Protein AF-A0A4Y7K2M2-F1 (afdb_monomer)

Mean predicted aligned error: 6.38 Å

pLDDT: mean 83.59, std 13.6, range [35.94, 96.06]

Sequen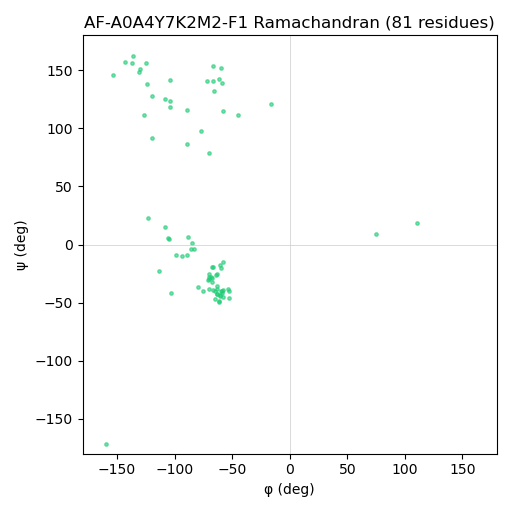ce (83 aa):
MGEDGGSRSLPEHFTVPPPWVPFPSYIVFHPFEANKAFDIVENASGVSDSFRFGCVLKNTDAVFVRSCNEFEGEWFELLKNVV

Solvent-accessible surface area (backbone atoms only — not comparable to full-atom values): 5495 Å² total; per-residue (Å²): 134,80,89,88,71,77,81,77,81,51,43,73,57,41,52,41,62,59,89,87,54,96,61,99,64,87,79,47,39,54,72,73,51,19,50,58,60,48,60,47,54,66,47,101,82,77,63,27,53,67,59,51,52,53,52,51,63,72,73,50,98,75,85,88,78,95,78,54,62,93,81,42,39,72,56,56,60,49,46,69,76,74,106

Structure (mmCIF, N/CA/C/O backbone):
data_AF-A0A4Y7K2M2-F1
#
_entry.id   AF-A0A4Y7K2M2-F1
#
loop_
_atom_site.group_PDB
_atom_site.id
_atom_site.type_symbol
_atom_site.label_atom_id
_atom_site.label_alt_id
_atom_site.label_comp_id
_atom_site.label_asym_id
_atom_site.label_entity_id
_atom_site.label_seq_id
_atom_site.pdbx_PDB_ins_code
_atom_site.Cartn_x
_atom_site.Cartn_y
_atom_site.Cartn_z
_atom_site.occupancy
_atom_site.B_iso_or_equiv
_atom_site.auth_seq_id
_atom_site.auth_comp_id
_atom_site.auth_asym_id
_atom_site.auth_atom_id
_atom_site.pdbx_PDB_model_num
ATOM 1 N N . MET A 1 1 ? -11.235 -3.462 -7.629 1.00 43.28 1 MET A N 1
ATOM 2 C CA . MET A 1 1 ? -10.495 -2.462 -8.426 1.00 43.28 1 MET A CA 1
ATOM 3 C C . MET A 1 1 ? -11.492 -1.839 -9.376 1.00 43.28 1 MET A C 1
ATOM 5 O O . MET A 1 1 ? -11.898 -2.513 -10.313 1.00 43.28 1 MET A O 1
ATOM 9 N N . GLY A 1 2 ? -11.984 -0.649 -9.026 1.00 35.94 2 GLY A N 1
ATOM 10 C CA . GLY A 1 2 ? -12.986 0.069 -9.808 1.00 35.94 2 GLY A CA 1
ATOM 11 C C . GLY A 1 2 ? -12.472 0.413 -11.202 1.00 35.94 2 GLY A C 1
ATOM 12 O O . GLY A 1 2 ? -11.286 0.689 -11.392 1.00 35.94 2 GLY A O 1
ATOM 13 N N . GLU A 1 3 ? -13.381 0.321 -12.160 1.00 42.41 3 GLU A N 1
ATOM 14 C CA . GLU A 1 3 ? -13.240 0.834 -13.515 1.00 42.41 3 GLU A CA 1
ATOM 15 C C . GLU A 1 3 ? -13.170 2.368 -13.434 1.00 42.41 3 GLU A C 1
ATOM 17 O O . GLU A 1 3 ? -14.030 2.922 -12.771 1.00 42.41 3 GLU A O 1
ATOM 22 N N . ASP A 1 4 ? -12.192 3.001 -14.109 1.00 46.12 4 ASP A N 1
ATOM 23 C CA . ASP A 1 4 ? -12.048 4.463 -14.362 1.00 46.12 4 ASP A CA 1
ATOM 24 C C . ASP A 1 4 ? -10.925 5.303 -13.689 1.00 46.12 4 ASP A C 1
ATOM 26 O O . ASP A 1 4 ? -10.919 6.527 -13.801 1.00 46.12 4 ASP A O 1
ATOM 30 N N . GLY A 1 5 ? -9.855 4.693 -13.164 1.00 45.12 5 GLY A N 1
ATOM 31 C CA . GLY A 1 5 ? -8.620 5.413 -12.790 1.00 45.12 5 GLY A CA 1
ATOM 32 C C . GLY A 1 5 ? -7.399 4.914 -13.562 1.00 45.12 5 GLY A C 1
ATOM 33 O O . GLY A 1 5 ? -6.773 3.962 -13.110 1.00 45.12 5 GLY A O 1
ATOM 34 N N . GLY A 1 6 ? -7.094 5.531 -14.713 1.00 52.56 6 GLY A N 1
ATOM 35 C CA . GLY A 1 6 ? -6.047 5.170 -15.691 1.00 52.56 6 GLY A CA 1
ATOM 36 C C . GLY A 1 6 ? -4.965 4.199 -15.204 1.00 52.56 6 GLY A C 1
ATOM 37 O O . GLY A 1 6 ? -4.246 4.482 -14.245 1.00 52.56 6 GLY A O 1
ATOM 38 N N . SER A 1 7 ? -4.849 3.051 -15.881 1.00 66.75 7 SER A N 1
ATOM 39 C CA . SER A 1 7 ? -3.917 1.973 -15.540 1.00 66.75 7 SER A CA 1
ATOM 40 C C . SER A 1 7 ? -2.526 2.525 -15.226 1.00 66.75 7 SER A C 1
ATOM 42 O O . SER A 1 7 ? -1.833 3.027 -16.114 1.00 66.75 7 SER A O 1
ATOM 44 N N . ARG A 1 8 ? -2.106 2.436 -13.958 1.00 77.75 8 ARG A N 1
ATOM 45 C CA . ARG A 1 8 ? -0.751 2.793 -13.526 1.00 77.75 8 ARG A CA 1
ATOM 46 C C . ARG A 1 8 ? 0.231 1.748 -14.064 1.00 77.75 8 ARG A C 1
ATOM 48 O O . ARG A 1 8 ? 0.607 0.821 -13.360 1.00 77.75 8 ARG A O 1
ATOM 55 N N . SER A 1 9 ? 0.569 1.873 -15.346 1.00 79.00 9 SER A N 1
ATOM 56 C CA . SER A 1 9 ? 1.350 0.898 -16.117 1.00 79.00 9 SER A CA 1
ATOM 57 C C . SER A 1 9 ? 2.803 1.310 -16.372 1.00 79.00 9 SER A C 1
ATOM 59 O O . SER A 1 9 ? 3.504 0.597 -17.079 1.00 79.00 9 SER A O 1
ATOM 61 N N . LEU A 1 10 ? 3.251 2.434 -15.809 1.00 85.88 10 LEU A N 1
ATOM 62 C CA . LEU A 1 10 ? 4.626 2.920 -15.898 1.00 85.88 10 LEU A CA 1
ATOM 63 C C . LEU A 1 10 ? 5.131 3.297 -14.49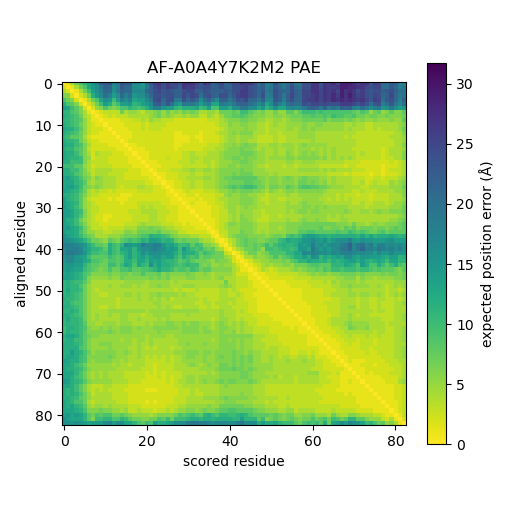5 1.00 85.88 10 LEU A C 1
ATOM 65 O O . LEU A 1 10 ? 4.311 3.748 -13.682 1.00 85.88 10 LEU A O 1
ATOM 69 N N . PRO A 1 11 ? 6.436 3.157 -14.194 1.00 87.56 11 PRO A N 1
ATOM 70 C CA . PRO A 1 11 ? 7.009 3.540 -12.902 1.00 87.56 11 PRO A CA 1
ATOM 71 C C . PRO A 1 11 ? 6.695 4.989 -12.503 1.00 87.56 11 PRO A C 1
ATOM 73 O O . PRO A 1 11 ? 6.363 5.264 -11.352 1.00 87.56 11 PRO A O 1
ATOM 76 N N . GLU A 1 12 ? 6.706 5.919 -13.455 1.00 90.44 12 GLU A N 1
ATOM 77 C CA . GLU A 1 12 ? 6.465 7.349 -13.224 1.00 90.44 12 GLU A CA 1
ATOM 78 C C . GLU A 1 12 ? 5.047 7.622 -12.704 1.00 90.44 12 GLU A C 1
ATOM 80 O O . GLU A 1 12 ? 4.808 8.588 -11.980 1.00 90.44 12 GLU A O 1
ATOM 85 N N . HIS A 1 13 ? 4.085 6.741 -12.993 1.00 89.25 13 HIS A N 1
ATOM 86 C CA . HIS A 1 13 ? 2.735 6.865 -12.444 1.00 89.25 13 HIS A CA 1
ATOM 87 C C . HIS A 1 13 ? 2.692 6.647 -10.924 1.00 89.25 13 HIS A C 1
ATOM 89 O O . HIS A 1 13 ? 1.727 7.055 -10.277 1.00 89.25 13 HIS A O 1
ATOM 95 N N . PHE A 1 14 ? 3.713 6.012 -10.343 1.00 88.75 14 PHE A N 1
ATOM 96 C CA . PHE A 1 14 ? 3.829 5.756 -8.906 1.00 88.75 14 PHE A CA 1
ATOM 97 C C . PHE A 1 14 ? 4.615 6.841 -8.162 1.00 88.75 14 PHE A C 1
ATOM 99 O O . PHE A 1 14 ? 4.577 6.875 -6.932 1.00 88.75 14 PHE A O 1
ATOM 106 N N . THR A 1 15 ? 5.260 7.764 -8.883 1.00 93.00 15 THR A N 1
ATOM 107 C CA . THR A 1 15 ? 5.973 8.914 -8.301 1.00 93.00 15 THR A CA 1
ATOM 108 C C . THR A 1 15 ? 5.072 10.137 -8.111 1.00 93.00 15 THR A C 1
ATOM 110 O O . THR A 1 15 ? 5.549 11.217 -7.770 1.00 93.00 15 THR A O 1
ATOM 113 N N . VAL A 1 16 ? 3.767 9.986 -8.351 1.00 92.50 16 VAL A N 1
ATOM 114 C CA . VAL A 1 16 ? 2.745 11.018 -8.146 1.00 92.50 16 VAL A CA 1
ATOM 115 C C . VAL A 1 16 ? 1.575 10.461 -7.327 1.00 92.50 16 VAL A C 1
ATOM 117 O O . VAL A 1 16 ? 1.293 9.254 -7.406 1.00 92.50 16 VAL A O 1
ATOM 120 N N . PRO A 1 17 ? 0.867 11.303 -6.551 1.00 91.12 17 PRO A N 1
ATOM 121 C CA . PRO A 1 17 ? -0.280 10.854 -5.773 1.00 91.12 17 PRO A CA 1
ATOM 122 C C . PRO A 1 17 ? -1.365 10.234 -6.670 1.00 91.12 17 PRO A C 1
ATOM 124 O O . PRO A 1 17 ? -1.607 10.726 -7.777 1.00 91.12 17 PRO A O 1
ATOM 127 N N . PRO A 1 18 ? -1.999 9.130 -6.245 1.00 87.56 18 PRO A N 1
ATOM 128 C CA . PRO A 1 18 ? -3.074 8.523 -7.017 1.00 87.56 18 PRO A CA 1
ATOM 129 C C . PRO A 1 18 ? -4.319 9.399 -7.109 1.00 87.56 18 PRO A C 1
ATOM 131 O O . PRO A 1 18 ? -4.720 9.977 -6.104 1.00 8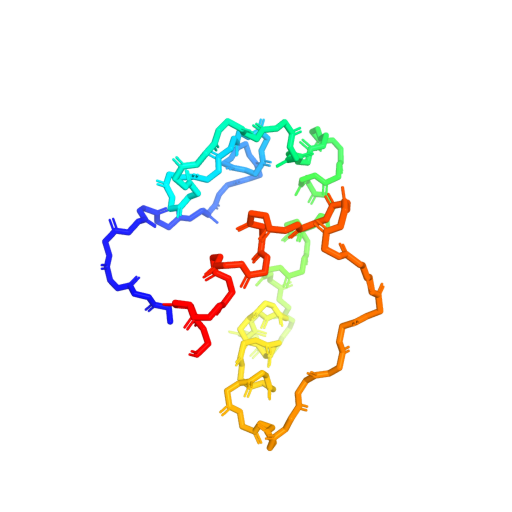7.56 18 PRO A O 1
ATOM 134 N N . PRO A 1 19 ? -4.988 9.436 -8.281 1.00 86.75 19 PRO A N 1
ATOM 135 C CA . PRO A 1 19 ? -6.188 10.250 -8.472 1.00 86.75 19 PRO A CA 1
ATOM 136 C C . PRO A 1 19 ? -7.376 9.772 -7.625 1.00 86.75 19 PRO A C 1
ATOM 138 O O . PRO A 1 19 ? -8.307 10.532 -7.399 1.00 86.75 19 PRO A O 1
ATOM 141 N N . TRP A 1 20 ? -7.344 8.523 -7.152 1.00 85.69 20 TRP A N 1
ATOM 142 C CA . TRP A 1 20 ? -8.367 7.944 -6.279 1.00 85.69 20 TRP A CA 1
ATOM 143 C C . TRP A 1 20 ? -8.177 8.289 -4.793 1.00 85.69 20 TRP A C 1
ATOM 145 O O . TRP A 1 20 ? -9.018 7.914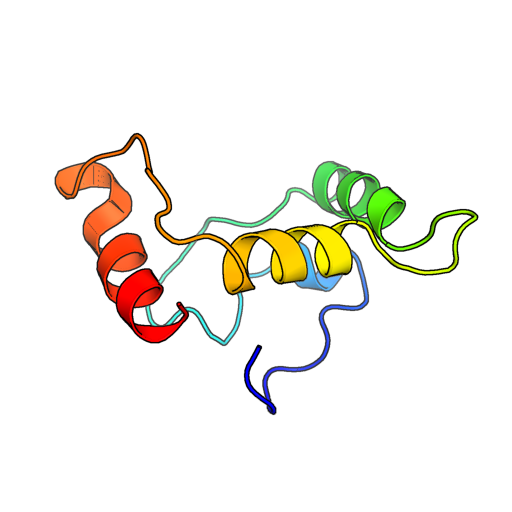 -3.980 1.00 85.69 20 TRP A O 1
ATOM 155 N N . VAL A 1 21 ? -7.098 8.986 -4.415 1.00 91.00 21 VAL A N 1
ATOM 156 C CA . VAL A 1 21 ? -6.910 9.491 -3.047 1.00 91.00 21 VAL A CA 1
ATOM 157 C C . VAL A 1 21 ? -7.529 10.891 -2.947 1.00 91.00 21 VAL A C 1
ATOM 159 O O . VAL A 1 21 ? -7.053 11.805 -3.619 1.00 91.00 21 VAL A O 1
ATOM 162 N N . PRO A 1 22 ? -8.580 11.090 -2.127 1.00 92.00 22 PRO A N 1
ATOM 163 C CA . PRO A 1 22 ? -9.364 12.327 -2.123 1.00 92.00 22 PRO A CA 1
ATOM 164 C C . PRO A 1 22 ? -8.778 13.447 -1.244 1.00 92.00 22 PRO A C 1
ATOM 166 O O . PRO A 1 22 ? -9.382 14.513 -1.134 1.00 92.00 22 PRO A O 1
ATOM 169 N N . PHE A 1 23 ? -7.628 13.221 -0.609 1.00 93.12 23 PHE A N 1
ATOM 170 C CA . PHE A 1 23 ? -6.963 14.161 0.297 1.00 93.12 23 PHE A CA 1
ATOM 171 C C . PHE A 1 23 ? -5.514 14.437 -0.144 1.00 93.12 23 PHE A C 1
ATOM 173 O O . PHE A 1 23 ? -4.916 13.614 -0.845 1.00 93.12 23 PHE A O 1
ATOM 180 N N . PRO A 1 24 ? -4.915 15.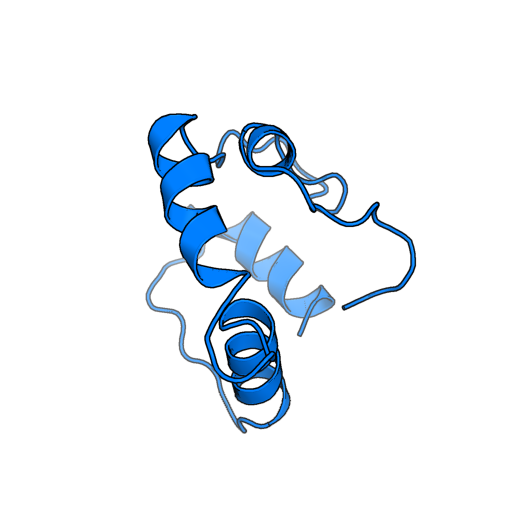584 0.235 1.00 92.25 24 PRO A N 1
ATOM 181 C CA . PRO A 1 24 ? -3.516 15.868 -0.063 1.00 92.25 24 PRO A 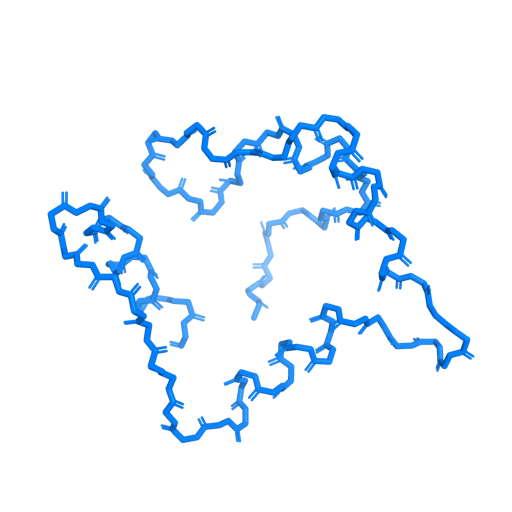CA 1
ATOM 182 C C . PRO A 1 24 ? -2.598 14.787 0.518 1.00 92.25 24 PRO A C 1
ATOM 184 O O . PRO A 1 24 ? -2.480 14.637 1.729 1.00 92.25 24 PRO A O 1
ATOM 187 N N . SER A 1 25 ? -1.924 14.043 -0.356 1.00 90.38 25 SER A N 1
ATOM 188 C CA . SER A 1 25 ? -0.963 13.013 0.032 1.00 90.38 25 SER A CA 1
ATOM 189 C C . SER A 1 25 ? 0.390 13.282 -0.607 1.00 90.38 25 SER A C 1
ATOM 191 O O . SER A 1 25 ? 0.484 13.612 -1.789 1.00 90.38 25 SER A O 1
ATOM 193 N N . TYR A 1 26 ? 1.439 13.089 0.186 1.00 90.12 26 TYR A N 1
ATOM 194 C CA . TYR A 1 26 ? 2.830 13.086 -0.266 1.00 90.12 26 TYR A CA 1
ATOM 195 C C . TYR A 1 26 ? 3.414 11.667 -0.301 1.00 90.12 26 TYR A C 1
ATOM 197 O O . TYR A 1 26 ? 4.606 11.499 -0.546 1.00 90.12 26 TYR A O 1
ATOM 205 N N . ILE A 1 27 ? 2.586 10.645 -0.052 1.00 90.06 27 ILE A N 1
ATOM 206 C CA . ILE A 1 27 ? 2.996 9.242 -0.098 1.00 90.06 27 ILE A CA 1
ATOM 207 C C . ILE A 1 27 ? 3.080 8.821 -1.564 1.00 90.06 27 ILE A C 1
ATOM 209 O O . ILE A 1 27 ? 2.079 8.498 -2.205 1.00 90.06 27 ILE A O 1
ATOM 213 N N . VAL A 1 28 ? 4.299 8.859 -2.090 1.00 92.69 28 VAL A N 1
ATOM 214 C CA . VAL A 1 28 ? 4.654 8.458 -3.451 1.00 92.69 28 VAL A CA 1
ATOM 215 C C . VAL A 1 28 ? 5.943 7.652 -3.409 1.00 92.69 28 VAL A C 1
ATOM 217 O O . VAL A 1 28 ? 6.743 7.801 -2.487 1.00 92.69 28 VAL A O 1
ATOM 220 N N . PHE A 1 29 ? 6.160 6.816 -4.417 1.00 91.00 29 PHE A N 1
ATOM 221 C CA . PHE A 1 29 ? 7.437 6.132 -4.566 1.00 91.00 29 PHE A CA 1
ATOM 222 C C . PHE A 1 29 ? 8.512 7.128 -4.999 1.00 91.00 29 PHE A C 1
ATOM 224 O O . PHE A 1 29 ? 8.279 7.971 -5.871 1.00 91.00 29 PHE A O 1
ATOM 231 N N . HIS A 1 30 ? 9.722 6.989 -4.463 1.00 93.75 30 HIS A N 1
ATOM 232 C CA . HIS A 1 30 ? 10.879 7.594 -5.110 1.00 93.75 30 HIS A CA 1
ATOM 233 C C . HIS A 1 30 ? 11.137 6.914 -6.465 1.00 93.75 30 HIS A C 1
ATOM 235 O O . HIS A 1 30 ? 10.831 5.730 -6.625 1.00 93.75 30 HIS A O 1
ATOM 241 N N . PRO A 1 31 ? 11.761 7.596 -7.446 1.00 92.12 31 PRO A N 1
ATOM 242 C CA . PRO A 1 31 ? 11.979 7.021 -8.775 1.00 92.12 31 PRO A CA 1
ATOM 243 C C . PRO A 1 31 ? 12.673 5.651 -8.764 1.00 92.12 31 PRO A C 1
ATOM 245 O O . PRO A 1 31 ? 12.288 4.753 -9.507 1.00 92.12 31 PRO A O 1
ATOM 248 N N . PHE A 1 32 ? 13.668 5.445 -7.896 1.00 90.81 32 PHE A N 1
ATOM 249 C CA . PHE A 1 32 ? 14.359 4.154 -7.793 1.00 90.81 32 PHE A CA 1
ATOM 250 C C . PHE A 1 32 ? 13.483 3.055 -7.165 1.00 90.81 32 PHE A C 1
ATOM 252 O O . PHE A 1 32 ? 13.626 1.884 -7.512 1.00 90.81 32 PHE A O 1
ATOM 259 N N . GLU A 1 33 ? 12.559 3.414 -6.270 1.00 91.62 33 GLU A N 1
ATOM 260 C CA . GLU A 1 33 ? 11.614 2.476 -5.660 1.00 91.62 33 GLU A CA 1
ATOM 261 C C . GLU A 1 33 ? 10.510 2.104 -6.643 1.00 91.62 33 GLU A C 1
ATOM 263 O O . GLU A 1 33 ? 10.151 0.937 -6.723 1.00 91.62 33 GLU A O 1
ATOM 268 N N . ALA A 1 34 ? 10.015 3.072 -7.421 1.00 89.75 34 ALA A N 1
ATOM 269 C CA . ALA A 1 34 ? 9.009 2.842 -8.451 1.00 89.75 34 ALA A CA 1
ATOM 270 C C . ALA A 1 34 ? 9.519 1.870 -9.521 1.00 89.75 34 ALA A C 1
ATOM 272 O O . ALA A 1 34 ? 8.805 0.944 -9.893 1.00 89.7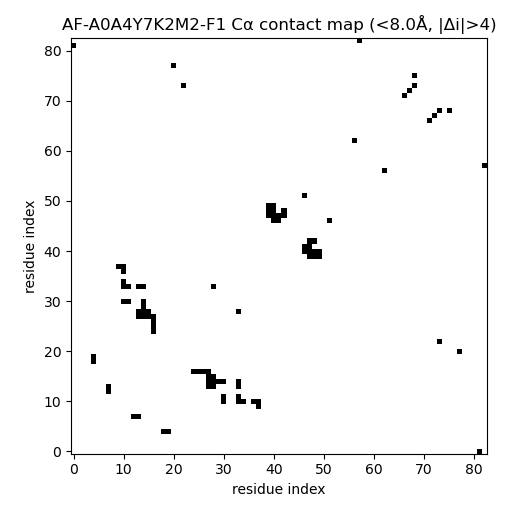5 34 ALA A O 1
ATOM 273 N N . ASN A 1 35 ? 10.770 2.040 -9.963 1.00 86.75 35 ASN A N 1
ATOM 274 C CA . ASN A 1 35 ? 11.410 1.116 -10.900 1.00 86.75 35 ASN A CA 1
ATOM 275 C C . ASN A 1 35 ? 11.517 -0.296 -10.309 1.00 86.75 35 ASN A C 1
ATOM 277 O O . ASN A 1 35 ? 11.062 -1.253 -10.924 1.00 86.75 35 ASN A O 1
ATOM 281 N N . LYS A 1 36 ? 12.022 -0.421 -9.076 1.00 83.94 36 LYS A N 1
ATOM 282 C CA . LYS A 1 36 ? 12.134 -1.720 -8.397 1.00 83.94 36 LYS A CA 1
ATOM 283 C C . LYS A 1 36 ? 10.775 -2.377 -8.138 1.00 83.94 36 LYS A C 1
ATOM 285 O O . LYS A 1 36 ? 10.645 -3.592 -8.220 1.00 83.94 36 LYS A O 1
ATOM 290 N N . ALA A 1 37 ? 9.761 -1.592 -7.786 1.00 78.44 37 ALA A N 1
ATOM 291 C CA . ALA A 1 37 ? 8.406 -2.087 -7.585 1.00 78.44 37 ALA A CA 1
ATOM 292 C C . ALA A 1 37 ? 7.784 -2.557 -8.905 1.00 78.44 37 ALA A C 1
ATOM 294 O O . ALA A 1 37 ? 6.964 -3.465 -8.888 1.00 78.44 37 ALA A O 1
ATOM 295 N N . PHE A 1 38 ? 8.185 -1.990 -10.045 1.00 75.00 38 PHE A N 1
ATOM 296 C CA . PHE A 1 38 ? 7.715 -2.423 -11.358 1.00 75.00 38 PHE A CA 1
ATOM 297 C C . PHE A 1 38 ? 8.241 -3.796 -11.781 1.00 75.00 38 PHE A C 1
ATOM 299 O O . PHE A 1 38 ? 7.556 -4.503 -12.516 1.00 75.00 38 PHE A O 1
ATOM 306 N N . ASP A 1 39 ? 9.392 -4.221 -11.257 1.00 68.38 39 ASP A N 1
ATOM 307 C CA . ASP A 1 39 ? 9.950 -5.551 -11.531 1.00 68.38 39 ASP A CA 1
ATOM 308 C C . ASP A 1 39 ? 9.014 -6.697 -11.083 1.00 68.38 39 ASP A C 1
ATOM 310 O O . ASP A 1 39 ? 9.154 -7.823 -11.550 1.00 68.38 39 ASP A O 1
ATOM 314 N N . ILE A 1 40 ? 8.026 -6.435 -10.211 1.00 65.44 40 ILE A N 1
ATOM 315 C CA . ILE A 1 40 ? 7.039 -7.436 -9.746 1.00 65.44 40 ILE A CA 1
ATOM 316 C C . ILE A 1 40 ? 5.825 -7.578 -10.688 1.00 65.44 40 ILE A C 1
ATOM 318 O O . ILE A 1 40 ? 4.919 -8.388 -10.447 1.00 65.44 40 ILE A O 1
ATOM 322 N N . VAL A 1 41 ? 5.763 -6.752 -11.738 1.00 64.44 41 VAL A N 1
ATOM 323 C CA . VAL A 1 41 ? 4.644 -6.705 -12.690 1.00 64.44 41 VAL A CA 1
ATOM 324 C C . VAL A 1 41 ? 4.748 -7.833 -13.718 1.00 64.44 41 VAL A C 1
ATOM 326 O O . VAL A 1 41 ? 3.728 -8.438 -14.050 1.00 64.44 41 VAL A O 1
ATOM 329 N N . GLU A 1 42 ? 5.958 -8.186 -14.158 1.00 66.00 42 GLU A N 1
ATOM 330 C CA . GLU A 1 42 ? 6.202 -9.323 -15.049 1.00 66.00 42 GLU A CA 1
ATOM 331 C C . GLU A 1 42 ? 6.884 -10.467 -14.303 1.00 66.00 42 GLU A C 1
ATOM 333 O O . GLU A 1 42 ? 7.952 -10.324 -13.719 1.00 66.00 42 GLU A O 1
ATOM 338 N N . ASN A 1 43 ? 6.280 -11.651 -14.354 1.00 69.31 43 ASN A N 1
ATOM 339 C CA . ASN A 1 43 ? 6.908 -12.865 -13.855 1.00 69.31 43 ASN A CA 1
ATOM 340 C C . ASN A 1 43 ? 6.701 -14.022 -14.832 1.00 69.31 43 ASN A C 1
ATOM 342 O O . ASN A 1 43 ? 5.806 -13.998 -15.678 1.00 69.31 43 ASN A O 1
ATOM 346 N N . ALA A 1 44 ? 7.513 -15.072 -14.685 1.00 79.12 44 ALA A N 1
ATOM 347 C CA . ALA A 1 44 ? 7.535 -16.220 -15.597 1.00 79.12 44 ALA A CA 1
ATOM 348 C C . ALA A 1 44 ? 6.187 -16.959 -15.732 1.00 79.12 44 ALA A C 1
ATOM 350 O O . ALA A 1 44 ? 6.003 -17.750 -16.650 1.00 79.12 44 ALA A O 1
ATOM 351 N N . SER A 1 45 ? 5.245 -16.716 -14.819 1.00 82.44 45 SER A N 1
ATOM 352 C CA . SER A 1 45 ? 3.913 -17.325 -14.840 1.00 82.44 45 SER A CA 1
ATOM 353 C C . SER A 1 45 ? 2.862 -16.541 -15.638 1.00 82.44 45 SER A C 1
ATOM 355 O O . SER A 1 45 ? 1.752 -17.037 -15.807 1.00 82.44 45 SER A O 1
ATOM 357 N N . GLY A 1 46 ? 3.173 -15.315 -16.077 1.00 83.31 46 GLY A N 1
ATOM 358 C CA . GLY A 1 46 ? 2.236 -14.438 -16.788 1.00 83.31 46 GLY A CA 1
ATOM 359 C C . GLY A 1 46 ? 1.162 -13.775 -15.912 1.00 83.31 46 GLY A C 1
ATOM 360 O O . GLY A 1 46 ? 0.244 -13.159 -16.447 1.00 83.31 46 GLY A O 1
ATOM 361 N N . VAL A 1 47 ? 1.249 -13.884 -14.581 1.00 82.06 47 VAL A N 1
ATOM 362 C CA . VAL A 1 47 ? 0.290 -13.290 -13.630 1.00 82.06 47 VAL A CA 1
ATOM 363 C C . VAL A 1 47 ? 1.050 -12.454 -12.614 1.00 82.06 47 VAL A C 1
ATOM 365 O O . VAL A 1 47 ? 1.744 -13.032 -11.788 1.00 82.06 47 VAL A O 1
ATOM 368 N N . SER A 1 48 ? 0.904 -11.127 -12.631 1.00 80.81 48 SER A N 1
ATOM 369 C CA . SER A 1 48 ? 1.669 -10.218 -11.761 1.00 80.81 48 SER A CA 1
ATOM 370 C C . SER A 1 48 ? 1.4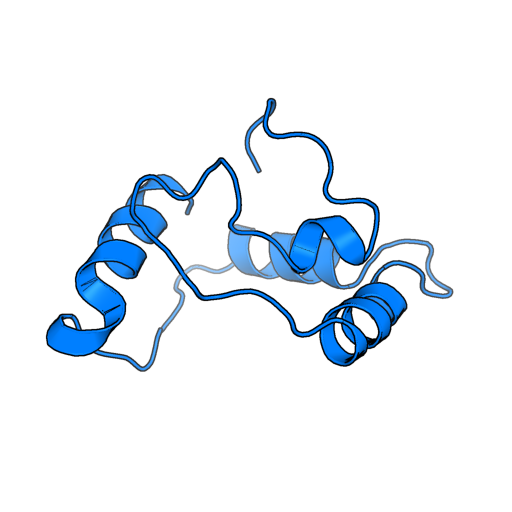66 -10.482 -10.265 1.00 80.81 48 SER A C 1
ATOM 372 O O . SER A 1 48 ? 0.402 -10.932 -9.823 1.00 80.81 48 SER A O 1
ATOM 374 N N . ASP A 1 49 ? 2.472 -10.157 -9.454 1.00 83.12 49 ASP A N 1
ATOM 375 C CA . ASP A 1 49 ? 2.365 -10.327 -8.001 1.00 83.12 49 ASP A CA 1
ATOM 376 C C . ASP A 1 49 ? 1.331 -9.372 -7.392 1.00 83.12 49 ASP A C 1
ATOM 378 O O . ASP A 1 49 ? 0.594 -9.755 -6.484 1.00 83.12 49 ASP A O 1
ATOM 382 N N . SER A 1 50 ? 1.175 -8.174 -7.962 1.00 79.81 50 SER A N 1
ATOM 383 C CA . SER A 1 50 ? 0.109 -7.233 -7.599 1.00 79.81 50 SER A CA 1
ATOM 384 C C . SER A 1 50 ? -1.288 -7.823 -7.819 1.00 79.81 50 SER A C 1
ATOM 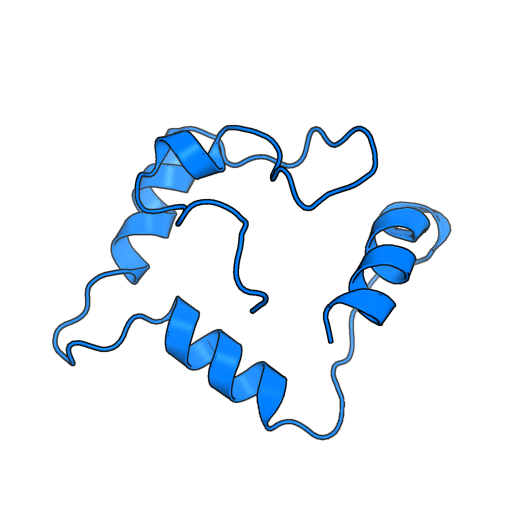386 O O . SER A 1 50 ? -2.172 -7.646 -6.978 1.00 79.81 50 SER A O 1
ATOM 388 N N . PHE A 1 51 ? -1.498 -8.562 -8.917 1.00 84.56 51 PHE A N 1
ATOM 389 C CA . PHE A 1 51 ? -2.762 -9.257 -9.161 1.00 84.56 51 PHE A CA 1
ATOM 390 C C . PHE A 1 51 ? -3.005 -10.344 -8.109 1.00 84.56 51 PHE A C 1
ATOM 392 O O . PHE A 1 51 ? -4.084 -10.402 -7.520 1.00 84.56 51 PHE A O 1
ATOM 399 N N . ARG A 1 52 ? -1.987 -11.166 -7.813 1.00 87.75 52 ARG A N 1
ATOM 400 C CA . ARG A 1 52 ? -2.081 -12.198 -6.765 1.00 87.75 52 ARG A CA 1
ATOM 401 C C . ARG A 1 52 ? -2.421 -11.610 -5.408 1.00 87.75 52 ARG A C 1
ATOM 403 O O . ARG A 1 52 ? -3.286 -12.140 -4.719 1.00 87.75 52 ARG A O 1
ATOM 410 N N . PHE A 1 53 ? -1.761 -10.518 -5.038 1.00 86.31 53 PHE A N 1
ATOM 411 C CA . PHE A 1 53 ? -2.013 -9.831 -3.781 1.00 86.31 53 PHE A CA 1
ATOM 412 C C . PHE A 1 53 ? -3.460 -9.332 -3.700 1.00 86.31 53 PHE A C 1
ATOM 414 O O . PHE A 1 53 ? -4.140 -9.580 -2.706 1.00 86.31 53 PHE A O 1
ATOM 421 N N . GLY A 1 54 ? -3.978 -8.738 -4.781 1.00 87.31 54 GLY A N 1
ATOM 422 C CA . GLY A 1 54 ? -5.389 -8.359 -4.880 1.00 87.31 54 GLY A CA 1
ATOM 423 C C . GLY A 1 54 ? -6.347 -9.547 -4.726 1.00 87.31 54 GLY A C 1
ATOM 424 O O . GLY A 1 54 ? -7.360 -9.435 -4.037 1.00 87.31 54 GLY A O 1
ATOM 425 N N . CYS A 1 55 ? -6.018 -10.707 -5.306 1.00 90.94 55 CYS A N 1
ATOM 426 C CA . CYS A 1 55 ? -6.791 -11.933 -5.102 1.00 90.94 55 CYS A CA 1
ATOM 427 C C . CYS A 1 55 ? -6.773 -12.397 -3.642 1.00 90.94 55 CYS A C 1
ATOM 429 O O . CYS A 1 55 ? -7.822 -12.779 -3.132 1.00 90.94 55 CYS A O 1
ATOM 431 N N . VAL A 1 56 ? -5.624 -12.359 -2.963 1.00 92.25 56 VAL A N 1
ATOM 432 C CA . VAL A 1 56 ? -5.535 -12.728 -1.541 1.00 92.25 56 VAL A CA 1
ATOM 433 C C . VAL A 1 56 ? -6.413 -11.804 -0.698 1.00 92.25 56 VAL A C 1
ATOM 435 O O . VAL A 1 56 ? -7.241 -12.294 0.066 1.00 92.25 56 VAL A O 1
ATOM 438 N N . LEU A 1 57 ? -6.312 -10.486 -0.896 1.00 89.38 57 LEU A N 1
ATOM 439 C CA . LEU A 1 57 ? -7.125 -9.506 -0.167 1.00 89.38 57 LEU A CA 1
ATOM 440 C C . LEU A 1 57 ? -8.630 -9.723 -0.369 1.00 89.38 57 LEU A C 1
ATOM 442 O O . LEU A 1 57 ? -9.384 -9.674 0.595 1.00 89.38 57 LEU A O 1
ATOM 446 N N . LYS A 1 58 ? -9.067 -10.017 -1.600 1.00 89.75 58 LYS A N 1
ATOM 447 C CA . LYS A 1 58 ? -10.487 -10.238 -1.915 1.00 89.75 58 LYS A CA 1
ATOM 448 C C . LYS A 1 58 ? -11.066 -11.520 -1.300 1.00 89.75 58 LYS A C 1
ATOM 450 O O . LYS A 1 58 ? -12.272 -11.595 -1.099 1.00 89.75 58 LYS A O 1
ATOM 455 N N . ASN A 1 59 ? -10.237 -12.539 -1.064 1.00 92.50 59 ASN A N 1
ATOM 456 C CA . ASN A 1 59 ? -10.684 -13.869 -0.628 1.00 92.50 59 ASN A CA 1
ATOM 457 C C . ASN A 1 59 ? -10.335 -14.183 0.839 1.00 92.50 59 ASN A C 1
ATOM 459 O O . ASN A 1 59 ? -10.367 -15.347 1.230 1.00 92.50 59 ASN A O 1
ATOM 463 N N . THR A 1 60 ? -9.972 -13.178 1.641 1.00 92.00 60 THR A N 1
ATOM 464 C CA . THR A 1 60 ? -9.666 -13.347 3.071 1.00 92.00 60 THR A CA 1
ATOM 465 C C . THR A 1 60 ? -10.829 -12.834 3.926 1.00 92.00 60 THR A C 1
ATOM 467 O O . THR A 1 60 ? -11.409 -11.802 3.606 1.00 92.00 60 THR A O 1
ATOM 470 N N . ASP A 1 61 ? -11.145 -13.514 5.034 1.00 94.56 61 ASP A N 1
ATOM 471 C CA . ASP A 1 61 ? -12.248 -13.128 5.935 1.00 94.56 61 ASP A CA 1
ATOM 472 C C . ASP A 1 61 ? -11.976 -11.837 6.729 1.00 94.56 61 ASP A C 1
ATOM 474 O O . ASP A 1 61 ? -12.902 -11.122 7.107 1.00 94.56 61 ASP A O 1
ATOM 478 N N . ALA A 1 62 ? -10.705 -11.546 7.022 1.00 91.38 62 ALA A N 1
ATOM 479 C CA . ALA A 1 62 ? -10.295 -10.366 7.777 1.00 91.38 62 ALA A CA 1
ATOM 480 C C . ALA A 1 62 ? -8.864 -9.920 7.439 1.00 91.38 62 ALA A C 1
ATOM 482 O O . ALA A 1 62 ? -7.970 -10.741 7.234 1.00 91.38 62 ALA A O 1
ATOM 483 N N . VAL A 1 63 ? -8.629 -8.605 7.471 1.00 88.12 63 VAL A N 1
ATOM 484 C CA . VAL A 1 63 ? -7.301 -7.986 7.342 1.00 88.12 63 VAL A CA 1
ATOM 485 C C . VAL A 1 63 ? -7.006 -7.185 8.605 1.00 88.12 63 VAL A C 1
ATOM 487 O O . VAL A 1 63 ? -7.799 -6.341 9.016 1.00 88.12 63 VAL A O 1
ATOM 490 N N . PHE A 1 64 ? -5.849 -7.433 9.217 1.00 91.50 64 PHE A N 1
ATOM 491 C CA . PHE A 1 64 ? -5.394 -6.703 10.398 1.00 91.50 64 PHE A CA 1
ATOM 492 C C . PHE A 1 64 ? -4.310 -5.701 10.000 1.00 91.50 64 PHE A C 1
ATOM 494 O O . PHE A 1 64 ? -3.245 -6.092 9.524 1.00 91.50 64 PHE A O 1
ATOM 501 N N . VAL A 1 65 ? -4.571 -4.412 10.221 1.00 90.31 65 VAL A N 1
ATOM 502 C CA . VAL A 1 65 ? -3.616 -3.330 9.953 1.00 90.31 65 VAL A CA 1
ATOM 503 C C . VAL A 1 65 ? -3.019 -2.852 11.274 1.00 90.31 65 VAL A C 1
ATOM 505 O O . VAL A 1 65 ? -3.740 -2.468 12.192 1.00 90.31 65 VAL A O 1
ATOM 508 N N . ARG A 1 66 ? -1.688 -2.884 11.389 1.00 94.81 66 ARG A N 1
ATOM 509 C CA . ARG A 1 66 ? -0.968 -2.406 12.577 1.00 94.81 66 ARG A CA 1
ATOM 510 C C . ARG A 1 66 ? -0.640 -0.919 12.425 1.00 94.81 66 ARG A C 1
ATOM 512 O O . ARG A 1 66 ? 0.445 -0.582 11.965 1.00 94.81 66 ARG A O 1
ATOM 519 N N . SER A 1 67 ? -1.569 -0.055 12.819 1.00 94.50 67 SER A N 1
ATOM 520 C CA . SER A 1 67 ? -1.429 1.408 12.761 1.00 94.50 67 SER A CA 1
ATOM 521 C C . SER A 1 67 ? -2.429 2.078 13.731 1.00 94.50 67 SER A C 1
ATOM 523 O O . SER A 1 67 ? -3.023 1.381 14.559 1.00 94.50 67 SER A O 1
ATOM 525 N N . CYS A 1 68 ? -2.584 3.405 13.704 1.00 94.94 68 CYS A N 1
ATOM 526 C CA . CYS A 1 68 ? -3.509 4.154 14.564 1.00 94.94 68 CYS A CA 1
ATOM 527 C C . CYS A 1 68 ? -4.165 5.337 13.832 1.00 94.94 68 CYS A C 1
ATOM 529 O O . CYS A 1 68 ? -3.654 5.838 12.831 1.00 94.94 68 CYS A O 1
ATOM 531 N N . ASN A 1 69 ? -5.322 5.779 14.329 1.00 94.00 69 ASN A N 1
ATOM 532 C CA . ASN A 1 69 ? -6.143 6.785 13.652 1.00 94.00 69 ASN A CA 1
ATOM 533 C C . ASN A 1 69 ? -5.509 8.184 13.678 1.00 94.00 69 ASN A C 1
ATOM 535 O O . ASN A 1 69 ? -5.730 8.984 12.777 1.00 94.00 69 ASN A O 1
ATOM 539 N N . GLU A 1 70 ? -4.700 8.475 14.695 1.00 96.06 70 GLU A N 1
ATOM 540 C CA . GLU A 1 70 ? -3.937 9.717 14.818 1.00 96.06 70 GLU A CA 1
ATOM 541 C C . GLU A 1 70 ? -2.897 9.874 13.704 1.00 96.06 70 GLU A C 1
ATOM 543 O O . GLU A 1 70 ? -2.521 10.998 13.381 1.00 96.06 70 GLU A O 1
ATOM 548 N N . PHE A 1 71 ? -2.429 8.759 13.132 1.00 92.19 71 PHE A N 1
ATOM 549 C CA . PHE A 1 71 ? -1.422 8.755 12.075 1.00 92.19 71 PHE A CA 1
ATOM 550 C C . PHE A 1 71 ? -2.029 8.500 10.687 1.00 92.19 71 PHE A C 1
ATOM 552 O O . PHE A 1 71 ? -1.665 9.179 9.732 1.00 92.19 71 PHE A O 1
ATOM 559 N N . GLU A 1 72 ? -2.977 7.564 10.566 1.00 94.19 72 GLU A N 1
ATOM 560 C CA . GLU A 1 72 ? -3.526 7.111 9.274 1.00 94.19 72 GLU A CA 1
ATOM 561 C C . GLU A 1 72 ? -5.051 7.262 9.150 1.00 94.19 72 GLU A C 1
ATOM 563 O O . GLU A 1 72 ? -5.673 6.585 8.335 1.00 94.19 72 GLU A O 1
ATOM 568 N N . GLY A 1 73 ? -5.682 8.155 9.919 1.00 94.19 73 GLY A N 1
ATOM 569 C CA . GLY A 1 73 ? -7.145 8.297 9.942 1.00 94.19 73 GLY A CA 1
ATOM 570 C C . GLY A 1 73 ? -7.789 8.484 8.562 1.00 94.19 73 GLY A C 1
ATOM 571 O O . GLY A 1 73 ? -8.737 7.777 8.227 1.00 94.19 73 GLY A O 1
ATOM 572 N N . GLU A 1 74 ? -7.241 9.362 7.715 1.00 94.56 74 GLU A N 1
ATOM 573 C CA . GLU A 1 74 ? -7.751 9.568 6.347 1.00 94.56 74 GLU A CA 1
ATOM 574 C C . GLU A 1 74 ? -7.618 8.307 5.474 1.00 94.56 74 GLU A C 1
ATOM 576 O O . GLU A 1 74 ? -8.514 7.986 4.689 1.00 94.56 74 GLU A O 1
ATOM 581 N N . TRP A 1 75 ? -6.539 7.539 5.654 1.00 93.12 75 TRP A N 1
ATOM 582 C CA . TRP A 1 75 ? -6.326 6.271 4.955 1.00 93.12 75 TRP A CA 1
ATOM 583 C C . TRP A 1 75 ? -7.281 5.183 5.431 1.00 93.12 75 TRP A C 1
ATOM 585 O O . TRP A 1 75 ? -7.773 4.412 4.610 1.00 93.12 75 TRP A O 1
ATOM 595 N N . PHE A 1 76 ? -7.588 5.126 6.728 1.00 93.00 76 PHE A N 1
ATOM 596 C CA . PHE A 1 76 ? -8.581 4.197 7.259 1.00 93.00 76 PHE A CA 1
ATOM 597 C C . PHE A 1 76 ? -9.992 4.516 6.774 1.00 93.00 76 PHE A C 1
ATOM 599 O O . PHE A 1 76 ? -10.732 3.591 6.444 1.00 93.00 76 PHE A O 1
ATOM 606 N N . GLU A 1 77 ? -10.366 5.793 6.680 1.00 92.56 77 GLU A N 1
ATOM 607 C CA . GLU A 1 77 ? -11.648 6.169 6.078 1.00 92.56 77 GLU A CA 1
ATOM 608 C C . GLU A 1 77 ? -11.701 5.812 4.591 1.00 92.56 77 GLU A C 1
ATOM 610 O O . GLU A 1 77 ? -12.708 5.281 4.123 1.00 92.56 77 GLU A O 1
ATOM 615 N N . LEU A 1 78 ? -10.609 6.017 3.849 1.00 91.88 78 LEU A N 1
ATOM 616 C CA . LEU A 1 78 ? -10.527 5.592 2.454 1.00 91.88 78 LEU A CA 1
ATOM 617 C C . LEU A 1 78 ? -10.625 4.067 2.308 1.00 91.88 78 LEU A C 1
ATOM 619 O O . LEU A 1 78 ? -11.348 3.590 1.437 1.00 91.88 78 LEU A O 1
ATOM 623 N N . LEU A 1 79 ? -9.952 3.299 3.170 1.00 89.12 79 LEU A N 1
ATOM 624 C CA . LEU A 1 79 ? -9.919 1.835 3.114 1.00 89.12 79 LEU A CA 1
ATOM 625 C C . LEU A 1 79 ? -11.323 1.220 3.194 1.00 89.12 79 LEU A C 1
ATOM 627 O O . LEU A 1 79 ? -11.621 0.298 2.440 1.00 89.12 79 LEU A O 1
ATOM 631 N N . LYS A 1 80 ? -12.210 1.773 4.031 1.00 86.00 80 LYS A N 1
ATOM 632 C CA . LYS A 1 80 ? -13.613 1.327 4.150 1.00 86.00 80 LYS A CA 1
ATOM 633 C C . LYS A 1 80 ? -14.409 1.434 2.844 1.00 86.00 80 LYS A C 1
ATOM 635 O O . LYS A 1 80 ? -15.441 0.788 2.722 1.00 86.00 80 LYS A O 1
ATOM 640 N N . ASN A 1 81 ? -13.956 2.261 1.900 1.00 83.00 81 ASN A N 1
ATOM 641 C CA . ASN A 1 81 ? -14.611 2.474 0.608 1.00 83.00 81 ASN A CA 1
ATOM 642 C C . ASN A 1 81 ? -13.977 1.658 -0.534 1.00 83.00 81 ASN A C 1
ATOM 644 O O . ASN A 1 81 ? -14.496 1.671 -1.648 1.00 83.00 81 ASN A O 1
ATOM 648 N N . VAL A 1 82 ? -12.833 1.006 -0.291 1.00 73.44 82 VAL A N 1
ATOM 649 C CA . VAL A 1 82 ? -12.042 0.300 -1.319 1.00 73.44 82 VAL A CA 1
ATOM 650 C C . VAL A 1 82 ? -12.021 -1.219 -1.099 1.00 73.44 82 VAL A C 1
ATOM 652 O O . VAL A 1 82 ? -11.793 -1.959 -2.063 1.00 73.44 82 VAL A O 1
ATOM 655 N N . VAL A 1 83 ? -12.258 -1.678 0.137 1.00 61.59 83 VAL A N 1
ATOM 656 C CA . VAL A 1 83 ? -12.410 -3.100 0.505 1.00 61.59 83 VAL A CA 1
ATOM 657 C C . VAL A 1 83 ? -13.874 -3.518 0.445 1.00 61.59 83 VAL A C 1
ATOM 659 O O . VAL A 1 83 ? -14.723 -2.743 0.932 1.00 61.59 83 VAL A O 1
#

Radius of gyration: 14.32 Å; Cα contacts (8 Å, |Δi|>4): 48; chains: 1; bounding box: 29×33×32 Å

Organism: Papaver somniferum (NCBI:txid3469)

Foldseek 3Di:
DDPDQPPPLALVSQQDDGPLQPDDDNPGDDSVRSVVVNVQQDDPVRAGPVNVVVVCVVPDPDDDDPDDCVVCVSVVVSVVVVD

Secondary structure (DSSP, 8-state):
--TTS----SGGGGSS--TT--S-------HHHHHHHHTTT--TTSS-HHHHHHHHHHT-S-------HHHHHHHHHHHTTT-